Protein AF-A0A967HQR3-F1 (afdb_monomer_lite)

Secondary structure (DSSP, 8-state):
--TT--EE--S--GGGSTTSSSPPTTGGGGHHHHHHHHHHHHTTT--EE-

Foldseek 3Di:
DDPPDEAEDPPLDPLCDPPHVNHDVNSVVCVVVVVVVVVVCVVVVHYYHD

Radius of gyration: 12.67 Å; chains: 1; bounding box: 27×16×34 Å

pLDDT: mean 97.17, std 2.31, range [85.12, 98.62]

Sequence (50 aa):
MAEGDALLIVDVQNDFCPGGALPVPQGDRVVPVLNRYIERFRDRGLPIFA

Structure (mmCIF, N/CA/C/O backbone):
data_AF-A0A967HQR3-F1
#
_entry.id   AF-A0A967HQR3-F1
#
loop_
_atom_site.group_PDB
_atom_site.id
_atom_site.type_symbol
_atom_site.label_atom_id
_atom_site.label_alt_id
_atom_site.label_comp_id
_atom_site.label_asym_id
_atom_site.label_entity_id
_atom_site.label_seq_id
_atom_site.pdbx_PDB_ins_code
_atom_site.Cartn_x
_atom_site.Cartn_y
_atom_site.Cartn_z
_atom_site.occupancy
_atom_site.B_iso_or_equiv
_atom_site.auth_seq_id
_atom_site.auth_comp_id
_atom_site.auth_asym_id
_atom_site.auth_atom_id
_atom_site.pdbx_PDB_model_num
ATOM 1 N N . MET A 1 1 ? -4.958 -5.009 14.848 1.00 85.12 1 MET A N 1
ATOM 2 C CA . MET A 1 1 ? -4.959 -3.538 14.809 1.00 85.12 1 MET A CA 1
ATOM 3 C C . MET A 1 1 ? -6.049 -3.028 15.739 1.00 85.12 1 MET A C 1
ATOM 5 O O . MET A 1 1 ? -6.995 -3.772 15.991 1.00 85.12 1 MET A O 1
ATOM 9 N N . ALA A 1 2 ? -5.862 -1.840 16.302 1.00 90.56 2 ALA A N 1
ATOM 10 C CA . ALA A 1 2 ? -6.617 -1.243 17.403 1.00 90.56 2 ALA A CA 1
ATOM 11 C C . ALA A 1 2 ? -6.929 0.237 17.105 1.00 90.56 2 ALA A C 1
ATOM 13 O O . ALA A 1 2 ? -6.610 0.729 16.025 1.00 90.56 2 ALA A O 1
ATOM 14 N N . GLU A 1 3 ? -7.618 0.914 18.020 1.00 91.38 3 GLU A N 1
ATOM 15 C CA . GLU A 1 3 ? -7.79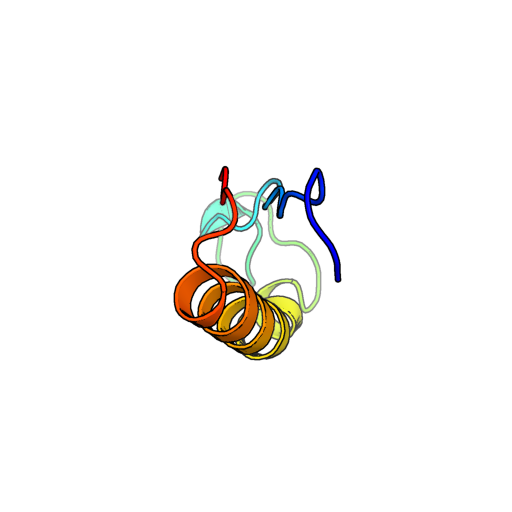2 2.368 17.965 1.00 91.38 3 GLU A CA 1
ATOM 16 C C . GLU A 1 3 ? -6.422 3.059 18.068 1.00 91.38 3 GLU A C 1
ATOM 18 O O . GLU A 1 3 ? -5.581 2.649 18.866 1.00 91.38 3 GLU A O 1
ATOM 23 N N . GLY A 1 4 ? -6.181 4.065 17.224 1.00 95.06 4 GLY A N 1
ATOM 24 C CA . GLY A 1 4 ? -4.889 4.755 17.120 1.00 95.06 4 GLY A CA 1
ATOM 25 C C . GLY A 1 4 ? -3.917 4.184 16.078 1.00 95.06 4 GLY A C 1
ATOM 26 O O . GLY A 1 4 ? -2.934 4.849 15.759 1.00 95.06 4 GLY A O 1
ATOM 27 N N . ASP A 1 5 ? -4.196 3.014 15.494 1.00 97.94 5 ASP A N 1
ATOM 28 C CA . ASP A 1 5 ? -3.400 2.490 14.376 1.00 97.94 5 ASP A CA 1
ATOM 29 C C . ASP A 1 5 ? -3.725 3.226 13.062 1.00 97.94 5 ASP A C 1
ATOM 31 O O . ASP A 1 5 ? -4.880 3.564 12.795 1.00 97.94 5 ASP A O 1
ATOM 35 N N . ALA A 1 6 ? -2.725 3.387 12.192 1.00 98.19 6 ALA A N 1
ATOM 36 C CA . ALA A 1 6 ? -2.879 3.920 10.836 1.00 98.19 6 ALA A CA 1
ATOM 37 C C . ALA A 1 6 ? -2.062 3.104 9.820 1.00 98.19 6 ALA A C 1
ATOM 39 O O . ALA A 1 6 ? -1.043 2.504 10.171 1.00 98.19 6 ALA A O 1
ATOM 40 N N . LEU A 1 7 ? -2.504 3.091 8.560 1.00 98.44 7 LEU A N 1
ATOM 41 C CA . LEU A 1 7 ? -1.754 2.523 7.439 1.00 98.44 7 LEU A CA 1
ATOM 42 C C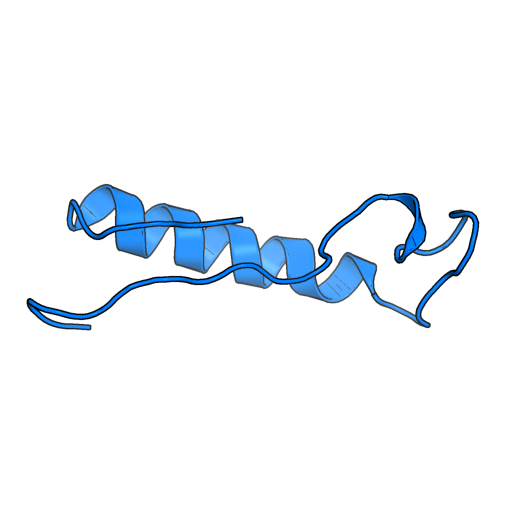 . LEU A 1 7 ? -1.111 3.658 6.640 1.00 98.44 7 LEU A C 1
ATOM 44 O O . LEU A 1 7 ? -1.824 4.482 6.074 1.00 98.44 7 LEU A O 1
ATOM 48 N N . LEU A 1 8 ? 0.220 3.675 6.572 1.00 98.38 8 LEU A N 1
ATOM 49 C CA . LEU A 1 8 ? 0.978 4.555 5.685 1.00 98.38 8 LEU A CA 1
ATOM 50 C C . LEU A 1 8 ? 1.525 3.736 4.512 1.00 98.38 8 LEU A C 1
ATOM 52 O O . LEU A 1 8 ? 2.270 2.776 4.712 1.00 98.38 8 LEU A O 1
ATOM 56 N N . ILE A 1 9 ? 1.139 4.113 3.301 1.00 98.25 9 ILE A N 1
ATOM 57 C CA . ILE A 1 9 ? 1.613 3.545 2.044 1.00 98.25 9 ILE A CA 1
ATOM 58 C C . ILE A 1 9 ? 2.715 4.468 1.538 1.00 98.25 9 ILE A C 1
ATOM 60 O O . ILE A 1 9 ? 2.488 5.661 1.404 1.00 98.25 9 ILE A O 1
ATOM 64 N N . VAL A 1 10 ? 3.911 3.939 1.299 1.00 97.62 10 VAL A N 1
ATOM 65 C CA . VAL A 1 10 ? 5.065 4.754 0.896 1.00 97.62 10 VAL A CA 1
ATOM 66 C C . VAL A 1 10 ? 5.522 4.308 -0.477 1.00 97.62 10 VAL A C 1
ATOM 68 O O . VAL A 1 10 ? 5.801 3.125 -0.668 1.00 97.62 10 VAL A O 1
ATOM 71 N N . ASP A 1 11 ? 5.586 5.257 -1.410 1.00 96.44 11 ASP A N 1
ATOM 72 C CA . ASP A 1 11 ? 6.243 5.113 -2.709 1.00 96.44 11 ASP A CA 1
ATOM 73 C C . ASP A 1 11 ? 5.788 3.877 -3.513 1.00 96.44 11 ASP A C 1
ATOM 75 O O . ASP 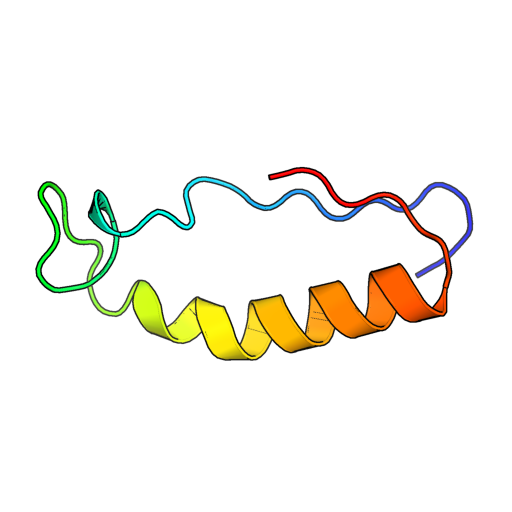A 1 11 ? 6.544 3.272 -4.270 1.00 96.44 11 ASP A O 1
ATOM 79 N N . VAL A 1 12 ? 4.509 3.494 -3.403 1.00 96.69 12 VAL A N 1
ATOM 80 C CA . VAL A 1 12 ? 3.897 2.473 -4.275 1.00 96.69 12 VAL A CA 1
ATOM 81 C C . VAL A 1 12 ? 3.365 3.159 -5.534 1.00 96.69 12 VAL A C 1
ATOM 83 O O . VAL A 1 12 ? 2.163 3.253 -5.772 1.00 96.69 12 VAL A O 1
ATOM 86 N N . GLN A 1 13 ? 4.294 3.704 -6.317 1.00 97.12 13 GLN A N 1
ATOM 87 C CA . GLN A 1 13 ? 4.036 4.417 -7.567 1.00 97.12 13 GLN A CA 1
ATOM 88 C C . GLN A 1 13 ? 4.454 3.557 -8.764 1.00 97.12 13 GLN A C 1
ATOM 90 O O . GLN A 1 13 ? 5.359 2.726 -8.666 1.00 97.12 13 GLN A O 1
ATOM 95 N N . ASN A 1 14 ? 3.833 3.788 -9.924 1.00 97.50 14 ASN A N 1
ATOM 96 C CA . ASN A 1 14 ? 4.173 3.067 -11.157 1.00 97.50 14 ASN A CA 1
ATOM 97 C C . ASN A 1 14 ? 5.661 3.205 -11.522 1.00 97.50 14 ASN A C 1
ATOM 99 O O . ASN A 1 14 ? 6.250 2.249 -12.016 1.00 97.50 14 ASN A O 1
ATOM 103 N N . ASP A 1 15 ? 6.276 4.354 -11.222 1.00 98.31 15 ASP A N 1
ATOM 104 C CA . ASP A 1 15 ? 7.693 4.611 -11.501 1.00 98.31 15 ASP A CA 1
ATOM 105 C C . ASP A 1 15 ? 8.642 3.678 -10.746 1.00 98.31 15 ASP A C 1
ATOM 107 O O . ASP A 1 15 ? 9.715 3.370 -11.262 1.00 98.31 15 ASP A O 1
ATOM 111 N N . PHE A 1 16 ? 8.230 3.185 -9.576 1.00 98.00 16 PHE A N 1
ATOM 112 C CA . PHE A 1 16 ? 9.002 2.242 -8.770 1.00 98.00 16 PHE A CA 1
ATOM 113 C C . PHE A 1 16 ? 8.641 0.774 -9.044 1.00 98.00 16 PHE A C 1
ATOM 115 O O . PHE A 1 16 ? 9.315 -0.131 -8.554 1.00 98.00 16 PHE A O 1
ATOM 122 N N . CYS A 1 17 ? 7.62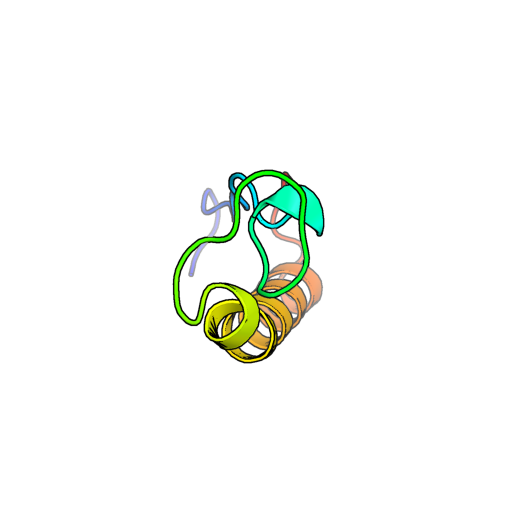0 0.504 -9.860 1.00 97.69 17 CYS A N 1
ATOM 123 C CA . CYS A 1 17 ? 7.278 -0.848 -10.301 1.00 97.69 17 CYS A CA 1
ATOM 124 C C . CYS A 1 17 ? 8.106 -1.266 -11.537 1.00 97.69 17 CYS A C 1
ATOM 126 O O . CYS A 1 17 ? 8.654 -0.412 -12.240 1.00 97.69 17 CYS A O 1
ATOM 128 N N . PRO A 1 18 ? 8.211 -2.574 -11.851 1.00 97.94 18 PRO A N 1
ATOM 129 C CA . PRO A 1 18 ? 8.866 -3.026 -13.078 1.00 97.94 18 PRO A CA 1
ATOM 130 C C . PRO A 1 18 ? 8.280 -2.356 -14.331 1.00 97.94 18 PRO A C 1
ATOM 132 O O . PRO A 1 18 ? 7.072 -2.389 -14.552 1.00 97.94 18 PRO A O 1
ATOM 135 N N . GLY A 1 19 ? 9.149 -1.764 -15.156 1.00 96.75 19 GLY A N 1
ATOM 136 C CA . GLY A 1 19 ? 8.760 -0.986 -16.340 1.00 96.75 19 GLY A CA 1
ATOM 137 C C . GLY A 1 19 ? 8.594 0.522 -16.102 1.00 96.75 19 GLY A C 1
ATOM 138 O O . GLY A 1 19 ? 8.378 1.249 -17.068 1.00 96.75 19 GLY A O 1
ATOM 139 N N . GLY A 1 20 ? 8.715 0.990 -14.856 1.00 97.75 20 GLY A N 1
ATOM 140 C CA . GLY A 1 20 ? 8.710 2.409 -14.495 1.00 97.75 20 GLY A CA 1
ATOM 141 C C . GLY A 1 20 ? 10.044 3.128 -14.732 1.00 97.75 20 GLY A C 1
ATOM 142 O O . GLY A 1 20 ? 11.019 2.537 -15.201 1.00 97.75 20 GLY A O 1
ATOM 143 N N . ALA A 1 21 ? 10.087 4.421 -14.393 1.00 98.19 21 ALA A N 1
ATOM 144 C CA . ALA A 1 21 ? 11.271 5.266 -14.558 1.00 98.19 21 ALA A CA 1
ATOM 145 C C . ALA A 1 21 ? 12.429 4.931 -13.592 1.00 98.19 21 ALA A C 1
ATOM 147 O O . ALA A 1 21 ? 13.590 5.152 -13.937 1.00 98.19 21 ALA A O 1
ATOM 148 N N . LEU A 1 22 ? 12.133 4.388 -12.404 1.00 97.94 22 LEU A N 1
ATOM 149 C CA . LEU A 1 22 ? 13.119 3.959 -11.407 1.00 97.94 22 LEU A CA 1
ATOM 150 C C . LEU A 1 22 ? 12.708 2.607 -10.794 1.00 97.94 22 LEU A C 1
ATOM 152 O O . LEU A 1 22 ? 12.337 2.535 -9.623 1.00 97.94 22 LEU A O 1
ATOM 156 N N . PRO A 1 23 ? 12.743 1.515 -11.574 1.00 97.56 23 PRO A N 1
ATOM 157 C CA . PRO A 1 23 ? 12.110 0.267 -11.180 1.00 97.56 23 PRO A CA 1
ATOM 158 C C . PRO A 1 23 ? 12.829 -0.382 -9.993 1.00 97.56 23 PRO A C 1
ATOM 160 O O . PRO A 1 23 ? 14.023 -0.684 -10.051 1.00 97.56 23 PRO A O 1
ATOM 163 N N . VAL A 1 24 ? 12.070 -0.685 -8.942 1.00 97.62 24 VAL A N 1
ATOM 164 C CA . VAL A 1 24 ? 12.497 -1.569 -7.859 1.00 97.62 24 VAL A CA 1
ATOM 165 C C . VAL A 1 24 ? 12.259 -3.015 -8.307 1.00 97.62 24 VAL A C 1
ATOM 167 O O . VAL A 1 24 ? 11.142 -3.356 -8.717 1.00 97.62 24 VAL A O 1
ATOM 170 N N . PRO A 1 25 ? 13.270 -3.906 -8.241 1.00 97.44 25 PRO A N 1
ATOM 171 C CA . PRO A 1 25 ? 13.088 -5.305 -8.604 1.00 97.44 25 PRO A CA 1
ATOM 172 C C . PRO A 1 25 ? 11.931 -5.938 -7.827 1.00 97.44 25 PRO A C 1
ATOM 174 O O . PRO A 1 25 ? 11.949 -5.977 -6.600 1.00 97.44 25 PRO A O 1
ATOM 177 N N . GLN A 1 26 ? 10.938 -6.459 -8.557 1.00 97.06 26 GLN A N 1
ATOM 178 C CA . GLN A 1 26 ? 9.737 -7.088 -7.990 1.00 97.06 26 GLN A CA 1
ATOM 179 C C . GLN A 1 26 ? 8.880 -6.152 -7.108 1.00 97.06 26 GLN A C 1
ATOM 181 O O . GLN A 1 26 ? 8.118 -6.638 -6.269 1.00 97.06 26 GLN A O 1
ATOM 186 N N . GLY A 1 27 ? 8.991 -4.826 -7.281 1.00 96.06 27 GLY A N 1
ATOM 187 C CA . GLY A 1 27 ? 8.261 -3.830 -6.484 1.00 96.06 27 GLY A CA 1
ATOM 188 C C . GLY A 1 27 ? 6.736 -3.959 -6.569 1.00 96.06 27 GLY A C 1
ATOM 189 O O . GLY A 1 27 ? 6.028 -3.680 -5.608 1.00 96.06 27 GLY A O 1
ATOM 190 N N . ASP A 1 28 ? 6.222 -4.505 -7.667 1.00 97.50 28 ASP A N 1
ATOM 191 C CA . ASP A 1 28 ? 4.806 -4.803 -7.885 1.00 97.50 28 ASP A CA 1
ATOM 192 C C . ASP A 1 28 ? 4.256 -5.911 -6.966 1.00 97.50 28 ASP A C 1
ATOM 194 O O . ASP A 1 28 ? 3.056 -5.958 -6.687 1.00 97.50 28 ASP A O 1
ATOM 198 N N . ARG A 1 29 ? 5.113 -6.786 -6.421 1.00 98.00 29 ARG A N 1
ATOM 199 C CA . ARG A 1 29 ? 4.676 -7.903 -5.561 1.00 98.00 29 ARG A CA 1
ATOM 200 C C . ARG A 1 29 ? 4.084 -7.458 -4.227 1.00 98.00 29 ARG A C 1
ATOM 202 O O . ARG A 1 29 ? 3.400 -8.252 -3.578 1.00 98.00 29 ARG A O 1
ATOM 209 N N . VAL A 1 30 ? 4.320 -6.212 -3.810 1.00 96.75 30 VAL A N 1
ATOM 210 C CA . VAL A 1 30 ? 3.706 -5.652 -2.598 1.00 96.75 30 VAL A CA 1
ATOM 211 C C . VAL A 1 30 ? 2.219 -5.352 -2.800 1.00 96.75 30 VAL A C 1
ATOM 213 O O . VAL A 1 30 ? 1.456 -5.426 -1.839 1.00 96.75 30 VAL A O 1
ATOM 216 N N . VAL A 1 31 ? 1.774 -5.086 -4.036 1.00 97.81 31 VAL A N 1
ATOM 217 C CA . VAL A 1 31 ? 0.418 -4.594 -4.340 1.00 97.81 31 VAL A CA 1
ATOM 218 C C . VAL A 1 31 ? -0.688 -5.538 -3.841 1.00 97.81 31 VAL A C 1
ATOM 220 O O . VAL A 1 31 ? -1.595 -5.065 -3.153 1.00 97.81 31 VAL A O 1
ATOM 223 N N . PRO A 1 32 ? -0.636 -6.871 -4.059 1.00 98.38 32 PRO A N 1
ATOM 224 C CA . PRO A 1 32 ? -1.663 -7.770 -3.527 1.00 98.38 32 PRO A CA 1
ATOM 225 C C . PRO A 1 32 ? -1.700 -7.801 -1.995 1.00 98.38 32 PRO A C 1
ATOM 227 O O . PRO A 1 32 ? -2.761 -7.963 -1.394 1.00 98.38 32 PRO A O 1
ATOM 230 N N . VAL A 1 33 ? -0.547 -7.653 -1.336 1.00 97.81 33 VAL A N 1
ATOM 231 C CA . VAL A 1 33 ? -0.475 -7.591 0.129 1.00 97.81 33 VAL A CA 1
ATOM 232 C C . VAL A 1 33 ? -1.079 -6.278 0.616 1.00 97.81 33 VAL A C 1
ATOM 234 O O . VAL A 1 33 ? -1.933 -6.305 1.500 1.00 97.81 33 VAL A O 1
ATOM 237 N N . LEU A 1 34 ? -0.684 -5.166 -0.002 1.00 98.06 34 LEU A N 1
ATOM 238 C CA . LEU A 1 34 ? -1.158 -3.823 0.295 1.00 98.06 34 LEU A CA 1
ATOM 239 C C . LEU A 1 34 ? -2.681 -3.717 0.177 1.00 98.06 34 LEU A C 1
ATOM 241 O O . LEU A 1 34 ? -3.322 -3.236 1.106 1.00 98.06 34 LEU A O 1
ATOM 245 N N . ASN A 1 35 ? -3.267 -4.247 -0.900 1.00 98.44 35 ASN A N 1
ATOM 246 C CA . ASN A 1 35 ? -4.717 -4.241 -1.110 1.00 98.44 35 ASN A CA 1
ATOM 247 C C . ASN A 1 35 ? -5.471 -4.928 0.040 1.00 98.44 35 ASN A C 1
ATOM 249 O O . ASN A 1 35 ? -6.447 -4.378 0.545 1.00 98.44 35 ASN A O 1
ATOM 253 N N . ARG A 1 36 ? -4.963 -6.063 0.547 1.00 98.62 36 ARG A N 1
ATOM 254 C CA . ARG A 1 36 ? -5.557 -6.746 1.714 1.00 98.62 36 ARG A CA 1
ATOM 255 C C . ARG A 1 36 ? -5.469 -5.914 2.994 1.00 98.62 36 ARG A C 1
ATOM 257 O O . ARG A 1 36 ? -6.348 -6.006 3.846 1.00 98.62 36 ARG A O 1
ATOM 264 N N . TYR A 1 37 ? -4.405 -5.130 3.175 1.00 98.31 37 TYR A N 1
ATOM 265 C CA . TYR A 1 37 ? -4.306 -4.222 4.322 1.00 98.31 37 TYR A CA 1
ATOM 266 C C . TYR A 1 37 ? -5.235 -3.019 4.168 1.00 98.31 37 TYR A C 1
ATOM 268 O O . TYR A 1 37 ? -5.901 -2.670 5.137 1.00 98.31 37 TYR A O 1
ATOM 276 N N . ILE A 1 38 ? -5.346 -2.443 2.968 1.00 98.44 38 ILE A N 1
ATOM 277 C CA . ILE A 1 38 ? -6.297 -1.361 2.683 1.00 98.44 38 ILE A CA 1
ATOM 278 C C . ILE A 1 38 ? -7.721 -1.800 3.032 1.00 98.44 38 ILE A C 1
ATOM 280 O O . ILE A 1 38 ? -8.415 -1.077 3.740 1.00 98.44 38 ILE A O 1
ATOM 284 N N . GLU A 1 39 ? -8.140 -2.991 2.596 1.00 98.50 39 GLU A N 1
ATOM 285 C CA . GLU A 1 39 ? -9.449 -3.563 2.941 1.00 98.50 39 GLU A CA 1
ATOM 286 C C . GLU A 1 39 ? -9.627 -3.681 4.458 1.00 98.50 39 GLU A C 1
ATOM 288 O O . GLU A 1 39 ? -10.565 -3.121 5.018 1.00 98.50 39 GLU A O 1
ATOM 293 N N . ARG A 1 40 ? -8.665 -4.288 5.162 1.00 98.12 40 ARG A N 1
ATOM 294 C CA . ARG A 1 40 ? -8.745 -4.446 6.623 1.00 98.12 40 ARG A CA 1
ATOM 295 C C . ARG A 1 40 ? -8.790 -3.124 7.396 1.00 98.12 40 ARG A C 1
ATOM 297 O O . ARG A 1 40 ? -9.393 -3.080 8.467 1.00 98.12 40 ARG A O 1
ATOM 304 N N . PHE A 1 41 ? -8.110 -2.079 6.919 1.00 98.31 41 PHE A N 1
ATOM 305 C CA . PHE A 1 41 ? -8.161 -0.750 7.536 1.00 98.31 41 PHE A CA 1
ATOM 306 C C . PHE A 1 41 ? -9.495 -0.053 7.233 1.00 98.31 41 PHE A C 1
ATOM 308 O O . PHE A 1 41 ? -10.098 0.504 8.151 1.00 98.31 41 PHE A O 1
ATOM 315 N N . ARG A 1 42 ? -10.006 -0.167 5.996 1.00 97.38 42 ARG A N 1
ATOM 316 C CA . ARG A 1 42 ? -11.332 0.341 5.600 1.00 97.38 42 ARG A CA 1
ATOM 317 C C . ARG A 1 42 ? -12.460 -0.294 6.409 1.00 97.38 42 ARG A C 1
ATOM 319 O O . ARG A 1 42 ? -13.274 0.439 6.962 1.00 97.38 42 ARG A O 1
ATOM 326 N N . ASP A 1 43 ? -12.460 -1.618 6.554 1.00 97.94 43 ASP A N 1
ATOM 327 C CA . ASP A 1 43 ? -13.483 -2.367 7.304 1.00 97.94 43 ASP A CA 1
ATOM 328 C C . ASP A 1 43 ? -13.563 -1.953 8.779 1.00 97.94 43 ASP A C 1
ATOM 330 O O . ASP A 1 43 ? -14.588 -2.118 9.438 1.00 97.94 43 ASP A O 1
ATOM 334 N N . ARG A 1 44 ? -12.464 -1.415 9.313 1.00 97.19 44 ARG A N 1
ATOM 335 C CA . ARG A 1 44 ? -12.340 -0.986 10.708 1.00 97.19 44 ARG A CA 1
ATOM 336 C C . ARG A 1 44 ? -12.435 0.530 10.877 1.00 97.19 44 ARG A C 1
ATOM 338 O O . ARG A 1 44 ? -12.250 1.009 11.992 1.00 97.19 44 ARG A O 1
ATOM 345 N N . GLY A 1 45 ? -12.695 1.273 9.798 1.00 97.38 45 GLY A N 1
ATOM 346 C CA . GLY A 1 45 ? -12.768 2.735 9.812 1.00 97.38 45 GLY A CA 1
ATOM 347 C C . GLY A 1 45 ? -11.463 3.416 10.231 1.00 97.38 45 GLY A C 1
ATOM 348 O O . GLY A 1 45 ? -11.504 4.522 10.764 1.00 97.38 45 GLY A O 1
ATOM 349 N N . LEU A 1 46 ? -10.314 2.757 10.043 1.00 98.44 46 LEU A N 1
ATOM 350 C CA . LEU A 1 46 ? -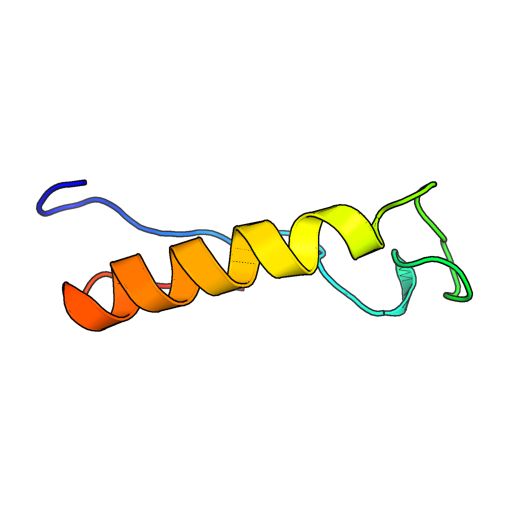9.017 3.302 10.436 1.00 98.44 46 LEU A CA 1
ATOM 351 C C . LEU A 1 46 ? -8.379 4.156 9.325 1.00 98.44 46 LEU A C 1
ATOM 353 O O . LEU A 1 46 ? -8.620 3.896 8.143 1.00 98.44 46 LEU A O 1
ATOM 357 N N . PRO A 1 47 ? -7.522 5.136 9.678 1.00 98.50 47 PRO A N 1
ATOM 358 C CA . PRO A 1 47 ? -6.875 6.013 8.707 1.00 98.50 47 PRO A CA 1
ATOM 359 C C . PRO A 1 47 ? -5.943 5.275 7.740 1.00 98.50 47 PRO A C 1
ATOM 361 O O . PRO A 1 47 ? -5.190 4.377 8.132 1.00 98.50 47 PRO A O 1
ATOM 364 N N . ILE A 1 48 ? -5.961 5.717 6.482 1.00 98.44 48 ILE A N 1
ATOM 365 C CA . ILE A 1 48 ? -5.062 5.269 5.416 1.00 98.44 48 ILE A CA 1
ATOM 366 C C . ILE A 1 48 ? -4.485 6.512 4.740 1.00 98.44 48 ILE A C 1
ATOM 368 O O . ILE A 1 48 ? 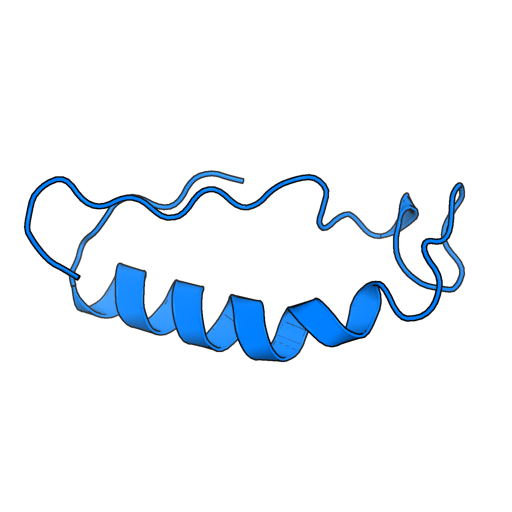-5.240 7.372 4.286 1.00 98.44 48 ILE A O 1
ATOM 372 N N . PHE A 1 49 ? -3.161 6.580 4.657 1.00 98.00 49 PHE A N 1
ATOM 373 C CA . PHE A 1 49 ? -2.407 7.636 3.988 1.00 98.00 49 PHE A CA 1
ATOM 374 C C . PHE A 1 49 ? -1.518 7.007 2.918 1.00 98.00 49 PHE A C 1
ATOM 376 O O . PHE A 1 49 ? -1.007 5.907 3.129 1.00 98.00 49 PHE A O 1
ATOM 383 N N . ALA A 1 50 ? -1.348 7.683 1.786 1.00 94.94 50 ALA A N 1
ATOM 384 C CA . ALA A 1 50 ? -0.524 7.243 0.666 1.00 94.94 50 ALA A CA 1
ATOM 385 C C . ALA A 1 50 ? 0.233 8.425 0.066 1.00 94.94 50 ALA A C 1
ATOM 387 O O . ALA A 1 50 ? -0.309 9.552 0.164 1.00 94.94 50 ALA A O 1
#